Protein AF-A0A1Q3BQG1-F1 (afdb_monomer)

Structure (mmCIF, N/CA/C/O backbo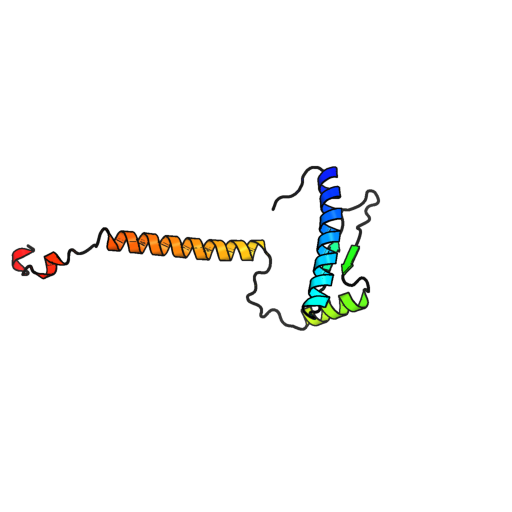ne):
data_AF-A0A1Q3BQG1-F1
#
_entry.id   AF-A0A1Q3BQG1-F1
#
loop_
_atom_site.group_PDB
_atom_site.id
_atom_site.type_symbol
_atom_site.label_atom_id
_atom_site.label_alt_id
_atom_site.label_comp_id
_atom_site.label_asym_id
_atom_site.label_entity_id
_atom_site.label_seq_id
_atom_site.pdbx_PDB_ins_code
_atom_site.Cartn_x
_atom_site.Cartn_y
_atom_site.Cartn_z
_atom_site.occupancy
_atom_site.B_iso_or_equiv
_atom_site.auth_seq_id
_atom_site.auth_comp_id
_atom_site.auth_asym_id
_atom_site.auth_atom_id
_atom_site.pdbx_PDB_model_num
ATOM 1 N N . MET A 1 1 ? 7.891 9.736 -2.753 1.00 81.50 1 MET A N 1
ATOM 2 C CA . MET A 1 1 ? 6.972 9.817 -1.598 1.00 81.50 1 MET A CA 1
ATOM 3 C C . MET A 1 1 ? 7.845 10.090 -0.399 1.00 81.50 1 MET A C 1
ATOM 5 O O . MET A 1 1 ? 8.683 9.252 -0.106 1.00 81.50 1 MET A O 1
ATOM 9 N N . GLU A 1 2 ? 7.704 11.261 0.207 1.00 91.56 2 GLU A N 1
ATOM 10 C CA . GLU A 1 2 ? 8.539 11.713 1.325 1.00 91.56 2 GLU A CA 1
ATOM 11 C C . GLU A 1 2 ? 7.686 11.863 2.588 1.00 91.56 2 GLU A C 1
ATOM 13 O O . GLU A 1 2 ? 6.451 11.940 2.508 1.00 91.56 2 GLU A O 1
ATOM 18 N N . LEU A 1 3 ? 8.336 11.846 3.752 1.00 93.19 3 LEU A N 1
ATOM 19 C CA . LEU A 1 3 ? 7.676 12.053 5.036 1.00 93.19 3 LEU A CA 1
ATOM 20 C C . LEU A 1 3 ? 7.166 13.497 5.126 1.00 93.19 3 LEU A C 1
ATOM 22 O O . LEU A 1 3 ? 7.831 14.432 4.701 1.00 93.19 3 LEU A O 1
ATOM 26 N N . ILE A 1 4 ? 5.971 13.686 5.688 1.00 96.38 4 ILE A N 1
ATOM 27 C CA . ILE A 1 4 ? 5.476 15.029 6.002 1.00 96.38 4 ILE A CA 1
ATOM 28 C C . ILE A 1 4 ? 6.088 15.445 7.341 1.00 96.38 4 ILE A C 1
ATOM 30 O O . ILE A 1 4 ? 5.718 14.893 8.379 1.00 96.38 4 ILE A O 1
ATOM 34 N N . ASP A 1 5 ? 6.995 16.419 7.325 1.00 96.81 5 ASP A N 1
ATOM 35 C CA . ASP A 1 5 ? 7.765 16.809 8.516 1.00 96.81 5 ASP A CA 1
ATOM 36 C C . ASP A 1 5 ? 6.886 17.424 9.605 1.00 96.81 5 ASP A C 1
ATOM 38 O O . ASP A 1 5 ? 6.948 17.048 10.778 1.00 96.81 5 ASP A O 1
ATOM 42 N N . LYS A 1 6 ? 6.005 18.345 9.200 1.00 96.31 6 LYS A N 1
ATOM 43 C CA . LYS A 1 6 ? 5.112 19.055 10.117 1.00 96.31 6 LYS A CA 1
ATOM 44 C C . LYS A 1 6 ? 4.014 18.122 10.622 1.00 96.31 6 LYS A C 1
ATOM 46 O O . LYS A 1 6 ? 3.237 17.566 9.846 1.00 96.31 6 LYS A O 1
ATOM 51 N N . GLU A 1 7 ? 3.889 18.028 11.939 1.00 93.06 7 GLU A N 1
ATOM 52 C CA . GLU A 1 7 ? 2.961 17.110 12.597 1.00 93.06 7 GLU A CA 1
ATOM 53 C C . GLU A 1 7 ? 1.491 17.364 12.234 1.00 93.06 7 GLU A C 1
ATOM 55 O O . GLU A 1 7 ? 0.807 16.457 11.765 1.00 93.06 7 GLU A O 1
ATOM 60 N N . LYS A 1 8 ? 1.001 18.603 12.367 1.00 94.56 8 LYS A N 1
ATOM 61 C CA . LYS A 1 8 ? -0.401 18.949 12.059 1.00 94.56 8 LYS A CA 1
ATOM 62 C C . LYS A 1 8 ? -0.844 18.515 10.645 1.00 94.56 8 LYS A C 1
ATOM 64 O O . LYS A 1 8 ? -1.844 17.796 10.530 1.00 94.56 8 LYS A O 1
ATOM 69 N N . PRO A 1 9 ? -0.141 18.880 9.550 1.00 96.62 9 PRO A N 1
ATOM 70 C CA . PRO A 1 9 ? -0.508 18.409 8.216 1.00 96.62 9 PRO A CA 1
ATOM 71 C C . PRO A 1 9 ? -0.268 16.907 8.029 1.00 96.62 9 PRO A C 1
ATOM 73 O O . PRO A 1 9 ? -1.061 16.268 7.331 1.00 96.62 9 PRO A O 1
ATOM 76 N N . ARG A 1 10 ? 0.747 16.313 8.677 1.00 95.62 10 ARG A N 1
ATOM 77 C CA . ARG A 1 10 ? 0.953 14.855 8.679 1.00 95.62 10 ARG A CA 1
ATOM 78 C C . ARG A 1 10 ? -0.268 14.135 9.253 1.00 95.62 10 ARG A C 1
ATOM 80 O O . ARG A 1 10 ? -0.760 13.201 8.629 1.00 95.62 10 ARG A O 1
ATOM 87 N N . MET A 1 11 ? -0.817 14.618 10.365 1.00 94.06 11 MET A N 1
ATOM 88 C CA . MET A 1 11 ? -1.998 14.060 11.036 1.00 94.06 11 MET A CA 1
ATOM 89 C C . MET A 1 11 ? -3.289 14.229 10.247 1.00 94.06 11 MET A C 1
ATOM 91 O O . MET A 1 11 ? -4.048 13.270 10.096 1.00 94.06 11 MET A O 1
ATOM 95 N N . SER A 1 12 ? -3.518 15.407 9.665 1.00 96.25 12 SER A N 1
ATOM 96 C CA . SER A 1 12 ? -4.662 15.619 8.768 1.00 96.25 12 SER A CA 1
ATOM 97 C C . SER A 1 12 ? -4.602 14.687 7.551 1.00 96.25 12 SER A C 1
ATOM 99 O O . SER A 1 12 ? -5.589 14.039 7.193 1.00 96.25 12 SER A O 1
ATOM 101 N N . THR A 1 13 ? -3.415 14.553 6.953 1.00 96.94 13 THR A N 1
ATOM 102 C CA . THR A 1 13 ? -3.183 13.664 5.808 1.00 96.94 13 THR A CA 1
ATOM 103 C C . THR A 1 13 ? -3.353 12.198 6.203 1.00 96.94 13 THR A C 1
ATOM 105 O O . THR A 1 13 ? -4.018 11.460 5.479 1.00 96.94 13 THR A O 1
ATOM 108 N N . PHE A 1 14 ? -2.806 11.778 7.348 1.00 95.69 14 PHE A N 1
ATOM 109 C CA . PHE A 1 14 ? -2.932 10.416 7.868 1.00 95.69 14 PHE A CA 1
ATOM 110 C C . PHE A 1 14 ? -4.400 10.018 8.017 1.00 95.69 14 PHE A C 1
ATOM 112 O O . PHE A 1 14 ? -4.817 9.032 7.416 1.00 95.69 14 PHE A O 1
ATOM 119 N N . LYS A 1 15 ? -5.212 10.824 8.716 1.00 95.25 15 LYS A N 1
ATOM 120 C CA . LYS A 1 15 ? -6.643 10.538 8.923 1.00 95.25 15 LYS A CA 1
ATOM 121 C C . LYS A 1 15 ? -7.397 10.391 7.596 1.00 95.25 15 LYS A C 1
ATOM 123 O O . LYS A 1 15 ? -8.121 9.413 7.401 1.00 95.25 15 LYS A O 1
ATOM 128 N N . LYS A 1 16 ? -7.178 11.315 6.650 1.00 97.88 16 LYS A N 1
ATOM 129 C CA . LYS A 1 16 ? -7.811 11.279 5.317 1.00 97.88 16 LYS A CA 1
ATOM 130 C C . LYS A 1 16 ? -7.378 10.057 4.502 1.00 97.88 16 LYS A C 1
ATOM 132 O O . LYS A 1 16 ? -8.224 9.355 3.952 1.00 97.88 16 LYS A O 1
ATOM 137 N N . ARG A 1 17 ? -6.071 9.778 4.435 1.00 97.75 17 ARG A N 1
ATOM 138 C CA . ARG A 1 17 ? -5.522 8.647 3.669 1.00 97.75 17 ARG A CA 1
ATOM 139 C C . ARG A 1 17 ? -5.899 7.304 4.276 1.00 97.75 17 ARG A C 1
ATOM 141 O O . ARG A 1 17 ? -6.242 6.405 3.522 1.00 97.75 17 ARG A O 1
ATOM 148 N N . ARG A 1 18 ? -5.898 7.183 5.606 1.00 97.06 18 ARG A N 1
ATOM 149 C CA . ARG A 1 18 ? -6.359 5.991 6.330 1.00 97.06 18 ARG A CA 1
ATOM 150 C C . ARG A 1 18 ? -7.788 5.641 5.935 1.00 97.06 18 ARG A C 1
ATOM 152 O O . ARG A 1 18 ? -8.047 4.525 5.501 1.00 97.06 18 ARG A O 1
ATOM 159 N N . MET A 1 19 ? -8.697 6.611 6.017 1.00 97.38 19 MET A N 1
ATOM 160 C CA . MET A 1 19 ? -10.096 6.412 5.634 1.00 97.38 19 MET A CA 1
ATOM 161 C C . MET A 1 19 ? -10.237 6.034 4.153 1.00 97.38 19 MET A C 1
ATOM 163 O O . MET A 1 19 ? -10.957 5.094 3.822 1.00 97.38 19 MET A O 1
ATOM 167 N N . GLY A 1 20 ? -9.512 6.722 3.266 1.00 98.44 20 GLY A N 1
ATOM 168 C CA . GLY A 1 20 ? -9.494 6.395 1.840 1.00 98.44 20 GLY A CA 1
ATOM 169 C C . GLY A 1 20 ? -8.984 4.978 1.558 1.00 98.44 20 GLY A C 1
ATOM 170 O O . GLY A 1 20 ? -9.590 4.260 0.767 1.00 98.44 20 GLY A O 1
ATOM 171 N N . LEU A 1 21 ? -7.916 4.553 2.236 1.00 97.94 21 LEU A N 1
ATOM 172 C CA . LEU A 1 21 ? -7.325 3.226 2.079 1.00 97.94 21 LEU A CA 1
ATOM 173 C C . LEU A 1 21 ? -8.287 2.120 2.524 1.00 97.94 21 LEU A C 1
ATOM 175 O O . LEU A 1 21 ? -8.486 1.164 1.781 1.00 97.94 21 LEU A O 1
ATOM 179 N N . LEU A 1 22 ? -8.932 2.271 3.684 1.00 98.00 22 LEU A N 1
ATOM 180 C CA . LEU A 1 22 ? -9.921 1.303 4.176 1.00 98.00 22 LEU A CA 1
ATOM 181 C C . LEU A 1 22 ? -11.130 1.207 3.236 1.00 98.00 22 LEU A C 1
ATOM 183 O O . LEU A 1 22 ? -11.597 0.109 2.938 1.00 98.00 22 LEU A O 1
ATOM 187 N N . LYS A 1 23 ? -11.599 2.345 2.702 1.00 98.38 23 LYS A N 1
ATOM 188 C CA . LYS A 1 23 ? -12.670 2.362 1.697 1.00 98.38 23 LYS A CA 1
ATOM 189 C C . LYS A 1 23 ? -12.263 1.589 0.441 1.00 98.38 23 LYS A C 1
ATOM 191 O O . LYS A 1 23 ? -13.031 0.761 -0.035 1.00 98.38 23 LYS A O 1
ATOM 196 N N . LYS A 1 24 ? -11.046 1.815 -0.065 1.00 98.50 24 LYS A N 1
ATOM 197 C CA . LYS A 1 24 ? -10.527 1.111 -1.247 1.00 98.50 24 LYS A CA 1
ATOM 198 C C . LYS A 1 24 ? -10.304 -0.378 -1.011 1.00 98.50 24 LYS A C 1
ATOM 200 O O . LYS A 1 24 ? -10.594 -1.161 -1.906 1.00 98.50 24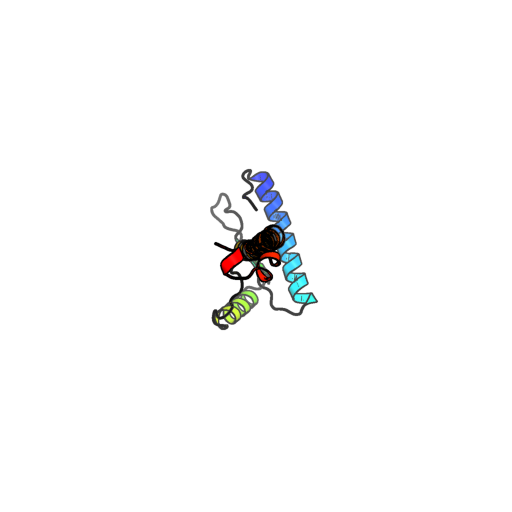 LYS A O 1
ATOM 205 N N . ALA A 1 25 ? -9.862 -0.774 0.179 1.00 98.12 25 ALA A N 1
ATOM 206 C CA . ALA A 1 25 ? -9.751 -2.180 0.554 1.00 98.12 25 ALA A CA 1
ATOM 207 C C . ALA A 1 25 ? -11.119 -2.880 0.534 1.00 98.12 25 ALA A C 1
ATOM 209 O O . ALA A 1 25 ? -11.241 -3.969 -0.021 1.00 98.12 25 ALA A O 1
ATOM 210 N N . LYS A 1 26 ? -12.160 -2.214 1.056 1.00 97.94 26 LYS A N 1
ATOM 211 C CA . LYS A 1 26 ? -13.539 -2.711 0.991 1.00 97.94 26 LYS A CA 1
ATOM 212 C C . LYS A 1 26 ? -14.063 -2.805 -0.438 1.00 97.94 26 LYS A C 1
ATOM 214 O O . LYS A 1 26 ? -14.643 -3.820 -0.800 1.00 97.94 26 LYS A O 1
ATOM 219 N N . GLU A 1 27 ? -13.866 -1.763 -1.242 1.00 98.38 27 GLU A N 1
ATOM 220 C CA . GLU A 1 27 ? -14.259 -1.774 -2.657 1.00 98.38 27 GLU A CA 1
ATOM 221 C C . GLU A 1 27 ? -13.573 -2.919 -3.411 1.00 98.38 27 GLU A C 1
ATOM 223 O O . GLU A 1 27 ? -14.245 -3.645 -4.130 1.00 98.38 27 GLU A O 1
ATOM 228 N N . LEU A 1 28 ? -12.268 -3.125 -3.206 1.00 98.06 28 LEU A N 1
ATOM 229 C CA . LEU A 1 28 ? -11.519 -4.215 -3.832 1.00 98.06 28 LEU A CA 1
ATOM 230 C C . LEU A 1 28 ? -12.063 -5.589 -3.426 1.00 98.06 28 LEU A C 1
ATOM 232 O O . LEU A 1 28 ? -12.279 -6.436 -4.289 1.00 98.06 28 LEU A O 1
ATOM 236 N N . ASN A 1 29 ? -12.313 -5.792 -2.130 1.00 97.31 29 ASN A N 1
ATOM 237 C CA . ASN A 1 29 ? -12.878 -7.038 -1.628 1.00 97.31 29 ASN A CA 1
ATOM 238 C C . ASN A 1 29 ? -14.243 -7.344 -2.255 1.00 97.31 29 ASN A C 1
ATOM 240 O O . ASN A 1 29 ? -14.450 -8.460 -2.712 1.00 97.31 29 ASN A O 1
ATOM 244 N N . VAL A 1 30 ? -15.136 -6.353 -2.324 1.00 97.44 30 VAL A N 1
ATOM 245 C CA . VAL A 1 30 ? -16.503 -6.538 -2.835 1.00 97.44 30 VAL A CA 1
ATOM 246 C C . VAL A 1 30 ? -16.546 -6.657 -4.360 1.00 97.44 30 VAL A C 1
ATOM 248 O O . VAL A 1 30 ? -17.234 -7.522 -4.884 1.00 97.44 30 VAL A O 1
ATOM 251 N N . LEU A 1 31 ? -15.843 -5.786 -5.088 1.00 98.50 31 LEU A N 1
ATOM 252 C CA . LEU A 1 31 ? -15.942 -5.717 -6.551 1.00 98.50 31 LEU A CA 1
ATOM 253 C C . LEU A 1 31 ? -15.224 -6.869 -7.248 1.00 98.50 31 LEU A C 1
ATOM 255 O O . LEU A 1 31 ? -15.622 -7.262 -8.341 1.00 98.50 31 LEU A O 1
ATOM 259 N N . CYS A 1 32 ? -14.143 -7.365 -6.650 1.00 98.19 32 CYS A N 1
ATOM 260 C CA . CYS A 1 32 ? -13.319 -8.403 -7.256 1.00 98.19 32 CYS A CA 1
ATOM 261 C C . CYS A 1 32 ? -13.460 -9.763 -6.568 1.00 98.19 32 CYS A C 1
ATOM 263 O O . CYS A 1 32 ? -12.806 -10.700 -7.013 1.00 98.19 32 CYS A O 1
ATOM 265 N N . ASP A 1 33 ? -14.263 -9.864 -5.504 1.00 96.81 33 ASP A N 1
ATOM 266 C CA . ASP A 1 33 ? -14.412 -11.074 -4.684 1.00 96.81 33 ASP A CA 1
ATOM 267 C C . ASP A 1 33 ? -13.058 -11.649 -4.219 1.00 96.81 33 ASP A C 1
ATOM 269 O O . ASP A 1 33 ? -12.743 -12.831 -4.352 1.00 96.81 33 ASP A O 1
ATOM 273 N N . VAL A 1 34 ? -12.192 -10.763 -3.713 1.00 94.81 34 VAL A N 1
ATOM 274 C CA . VAL A 1 34 ? -10.851 -11.126 -3.230 1.00 94.81 34 VAL A CA 1
ATOM 275 C C . VAL A 1 34 ? -10.698 -10.833 -1.745 1.00 94.81 34 VAL A C 1
ATOM 277 O O . VAL A 1 34 ? -10.957 -9.723 -1.275 1.00 94.81 34 VAL A O 1
ATOM 280 N N . GLU A 1 35 ? -10.208 -11.808 -0.980 1.00 94.31 35 GLU A N 1
ATOM 281 C CA . GLU A 1 35 ? -9.822 -11.595 0.418 1.00 94.31 35 GLU A CA 1
ATOM 282 C C . GLU A 1 35 ? -8.780 -10.475 0.507 1.00 94.31 35 GLU A C 1
ATOM 284 O O . GLU A 1 35 ? -7.686 -10.566 -0.053 1.00 94.31 35 GLU A O 1
ATOM 289 N N . THR A 1 36 ? -9.129 -9.405 1.217 1.00 95.62 36 THR A N 1
ATOM 290 C CA . THR A 1 36 ? -8.281 -8.222 1.358 1.00 95.62 36 THR A CA 1
ATOM 291 C C . THR A 1 36 ? -8.063 -7.939 2.833 1.00 95.62 36 THR A C 1
ATOM 293 O O . THR A 1 36 ? -9.020 -7.872 3.599 1.00 95.62 36 THR A O 1
ATOM 296 N N . CYS A 1 37 ? -6.804 -7.742 3.221 1.00 96.31 37 CYS A N 1
ATOM 297 C CA . CYS A 1 37 ? -6.417 -7.411 4.585 1.00 96.31 37 CYS A CA 1
ATOM 298 C C . CYS A 1 37 ? -5.559 -6.142 4.600 1.00 96.31 37 CYS A C 1
ATOM 300 O O . CYS A 1 37 ? -4.619 -6.014 3.816 1.00 96.31 37 CYS A O 1
ATOM 302 N N . VAL A 1 38 ? -5.865 -5.214 5.505 1.00 97.25 38 VAL A N 1
ATOM 303 C CA . VAL A 1 38 ? -5.080 -4.000 5.758 1.00 97.25 38 VAL A CA 1
ATOM 304 C C . VAL A 1 38 ? -4.863 -3.867 7.259 1.00 97.25 38 VAL A C 1
ATOM 306 O O . VAL A 1 38 ? -5.808 -3.994 8.029 1.00 97.25 38 VAL A O 1
ATOM 309 N N . ILE A 1 39 ? -3.624 -3.592 7.667 1.00 96.50 39 ILE A N 1
ATOM 310 C CA . ILE A 1 39 ? -3.231 -3.375 9.063 1.00 96.50 39 ILE A CA 1
ATOM 311 C C . ILE A 1 39 ? -2.486 -2.044 9.120 1.00 96.50 39 ILE A C 1
ATOM 313 O O . ILE A 1 39 ? -1.506 -1.853 8.400 1.00 96.50 39 ILE A O 1
ATOM 317 N N . ILE A 1 40 ? -2.972 -1.110 9.936 1.00 96.56 40 ILE A N 1
ATOM 318 C CA . ILE A 1 40 ? -2.424 0.242 10.057 1.00 96.56 40 ILE A CA 1
ATOM 319 C C . ILE A 1 40 ? -2.117 0.505 11.524 1.00 96.56 40 ILE A C 1
ATOM 321 O O . ILE A 1 40 ? -3.025 0.547 12.352 1.00 96.56 40 ILE A O 1
ATOM 325 N N . PHE A 1 41 ? -0.841 0.741 11.810 1.00 95.56 41 PHE A N 1
ATOM 326 C CA . PHE A 1 41 ? -0.394 1.306 13.075 1.00 95.56 41 PHE A CA 1
ATOM 327 C C . PHE A 1 41 ? -0.400 2.828 12.949 1.00 95.56 41 PHE A C 1
ATOM 329 O O . PHE A 1 41 ? 0.206 3.395 12.034 1.00 95.56 41 PHE A O 1
ATOM 336 N N . GLY A 1 42 ? -1.159 3.478 13.821 1.00 91.75 42 GLY A N 1
ATOM 337 C CA . GLY A 1 42 ? -1.237 4.922 13.919 1.00 91.75 42 GLY A CA 1
ATOM 338 C C . GLY A 1 42 ? 0.027 5.549 14.510 1.00 91.75 42 GLY A C 1
ATOM 339 O O . GLY A 1 42 ? 0.953 4.848 14.918 1.00 91.75 42 GLY A O 1
ATOM 340 N N . PRO A 1 43 ? 0.084 6.888 14.539 1.00 89.38 43 PRO A N 1
ATOM 341 C CA . PRO A 1 43 ? 1.093 7.600 15.315 1.00 89.38 43 PRO A CA 1
ATOM 342 C C . PRO A 1 43 ? 0.966 7.242 16.801 1.00 89.38 43 PRO A C 1
ATOM 344 O O . PRO A 1 43 ? -0.130 6.941 17.277 1.00 89.38 43 PRO A O 1
ATOM 347 N N . GLN A 1 44 ? 2.082 7.300 17.521 1.00 87.06 44 GLN A N 1
ATOM 348 C CA . GLN A 1 44 ? 2.074 7.165 18.970 1.00 87.06 44 GLN A CA 1
ATOM 349 C C . GLN A 1 44 ? 1.421 8.401 19.598 1.00 87.06 44 GLN A C 1
ATOM 351 O O . GLN A 1 44 ? 1.755 9.533 19.242 1.00 87.06 44 GLN A O 1
ATOM 356 N N . SER A 1 45 ? 0.477 8.167 20.498 1.00 82.75 45 SER A N 1
ATOM 357 C CA . SER A 1 45 ? -0.167 9.188 21.319 1.00 82.75 45 SER A CA 1
ATOM 358 C C . SER A 1 45 ? 0.760 9.649 22.451 1.00 82.75 45 SER A C 1
ATOM 360 O O . SER A 1 45 ? 1.750 8.990 22.765 1.00 82.75 45 SER A O 1
ATOM 362 N N . GLU A 1 46 ? 0.426 10.764 23.105 1.00 82.75 46 GLU A N 1
ATOM 363 C CA . GLU A 1 46 ? 1.201 11.303 24.239 1.00 82.75 46 GLU A CA 1
ATOM 364 C C . GLU A 1 46 ? 1.298 10.323 25.422 1.00 82.75 46 GLU A C 1
ATOM 366 O O . GLU A 1 46 ? 2.298 10.307 26.133 1.00 82.75 46 GLU A O 1
ATOM 371 N N . ASP A 1 47 ? 0.294 9.462 25.596 1.00 87.38 47 ASP A N 1
ATOM 372 C CA . ASP A 1 47 ? 0.259 8.394 26.604 1.00 87.38 47 ASP A CA 1
ATOM 373 C C . ASP A 1 47 ? 1.054 7.136 2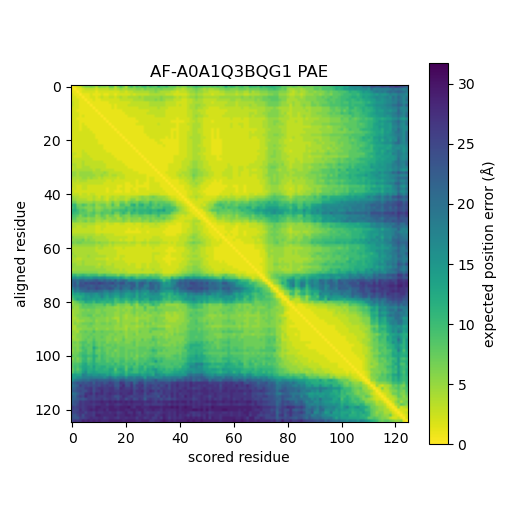6.196 1.00 87.38 47 ASP A C 1
ATOM 375 O O . ASP A 1 47 ? 1.058 6.131 26.907 1.00 87.38 47 ASP A O 1
ATOM 379 N N . GLY A 1 48 ? 1.719 7.167 25.039 1.00 85.69 48 GLY A N 1
ATOM 380 C CA . GLY A 1 48 ? 2.478 6.049 24.492 1.00 85.69 48 GLY A CA 1
ATOM 381 C C . GLY A 1 48 ? 1.635 5.012 23.745 1.00 85.69 48 GLY A C 1
ATOM 382 O O . GLY A 1 48 ? 2.217 4.084 23.174 1.00 85.69 48 GLY A O 1
ATOM 383 N N . SER A 1 49 ? 0.305 5.156 23.699 1.00 89.12 49 SER A N 1
ATOM 384 C CA . SER A 1 49 ? -0.582 4.233 22.984 1.00 89.12 49 SER A CA 1
ATOM 385 C C . SER A 1 49 ? -0.430 4.350 21.462 1.00 89.12 49 SER A C 1
ATOM 387 O O . SER A 1 49 ? -0.145 5.418 20.921 1.00 89.12 49 SER A O 1
ATOM 389 N N . VAL A 1 50 ? -0.621 3.237 20.748 1.00 90.31 50 VAL A N 1
ATOM 390 C CA . VAL A 1 50 ? -0.625 3.194 19.278 1.00 90.31 50 VAL A CA 1
ATOM 391 C C . VAL A 1 50 ? -1.989 2.714 18.812 1.00 90.31 50 VAL A C 1
ATOM 393 O O . VAL A 1 50 ? -2.409 1.601 19.125 1.00 90.31 50 VAL A O 1
ATOM 396 N N . GLU A 1 51 ? -2.681 3.546 18.039 1.00 90.31 51 GLU A N 1
ATOM 397 C CA . GLU A 1 51 ? -3.961 3.172 17.440 1.00 90.31 51 GLU A CA 1
ATOM 398 C C . GLU A 1 51 ? -3.742 2.056 16.407 1.00 90.31 51 GLU A C 1
ATOM 400 O O . GLU A 1 51 ? -3.027 2.244 15.422 1.00 90.31 51 GLU A O 1
ATOM 405 N N . LEU A 1 52 ? -4.370 0.897 16.605 1.00 93.62 52 LEU A N 1
ATOM 406 C CA . LEU A 1 52 ? -4.383 -0.187 15.626 1.00 93.62 52 LEU A CA 1
ATOM 407 C C . LEU A 1 52 ? -5.708 -0.170 14.868 1.00 93.62 52 LEU A C 1
ATOM 409 O O . LEU A 1 52 ? -6.774 -0.317 15.460 1.00 93.62 52 LEU A O 1
ATOM 413 N N . VAL A 1 53 ? -5.636 -0.032 13.546 1.00 95.38 53 VAL A N 1
ATOM 414 C CA . VAL A 1 53 ? -6.809 -0.082 12.671 1.00 95.38 53 VAL A CA 1
ATOM 415 C C . VAL A 1 53 ? -6.632 -1.188 11.647 1.00 95.38 53 VAL A C 1
ATOM 417 O O . VAL A 1 53 ? -5.623 -1.230 10.940 1.00 95.38 53 VAL A O 1
ATOM 420 N N . THR A 1 54 ? -7.630 -2.060 11.535 1.00 97.50 54 THR A N 1
ATOM 421 C CA . THR A 1 54 ? -7.622 -3.169 10.581 1.00 97.50 54 THR A CA 1
ATOM 422 C C . THR A 1 54 ? -8.807 -3.119 9.624 1.00 97.50 54 THR A C 1
ATOM 424 O O . THR A 1 54 ? -9.871 -2.572 9.919 1.00 97.50 54 THR A O 1
ATOM 427 N N . TYR A 1 55 ? -8.610 -3.720 8.457 1.00 97.56 55 TYR A N 1
ATOM 428 C CA . TYR A 1 55 ? -9.677 -4.204 7.596 1.00 97.56 55 TYR A CA 1
ATOM 429 C C . TYR A 1 55 ? -9.394 -5.678 7.280 1.00 97.56 55 TYR A C 1
ATOM 431 O O . TYR A 1 55 ? -8.295 -5.956 6.797 1.00 97.56 55 TYR A O 1
ATOM 439 N N . PRO A 1 56 ? -10.339 -6.606 7.504 1.00 97.00 56 PRO A N 1
ATOM 440 C CA . PRO A 1 56 ? -11.630 -6.408 8.172 1.00 97.00 56 PRO A CA 1
ATOM 441 C C . PRO A 1 56 ? -11.498 -5.941 9.635 1.00 97.00 56 PRO A C 1
ATOM 443 O O . PRO A 1 56 ? -10.408 -5.964 10.208 1.00 97.00 56 PRO A O 1
ATOM 446 N N . VAL A 1 57 ? -12.597 -5.467 10.228 1.00 95.81 57 VAL A N 1
ATOM 447 C CA . VAL A 1 57 ? -12.602 -5.016 11.637 1.00 95.81 57 VAL A CA 1
ATOM 448 C C . VAL A 1 57 ? -12.534 -6.224 12.574 1.00 95.81 57 VAL A C 1
ATOM 450 O O . VAL A 1 57 ? -11.986 -6.158 13.670 1.00 95.81 57 VAL A O 1
ATOM 453 N N . GLU A 1 58 ? -13.070 -7.356 12.132 1.00 95.88 58 GLU A N 1
ATOM 454 C CA . GLU A 1 58 ? -13.105 -8.583 12.899 1.00 95.88 58 GLU A CA 1
ATOM 455 C C . GLU A 1 58 ? -11.731 -9.266 12.908 1.00 95.88 58 GLU A C 1
ATOM 457 O O . GLU A 1 58 ? -11.254 -9.768 11.888 1.00 95.88 58 GLU A O 1
ATOM 462 N N . SER A 1 59 ? -11.119 -9.328 14.094 1.00 94.31 59 SER A N 1
ATOM 463 C CA . SER A 1 59 ? -9.769 -9.872 14.294 1.00 94.31 59 SER A CA 1
ATOM 464 C C . SER A 1 59 ? -9.601 -11.305 13.766 1.00 94.31 59 SER A C 1
ATOM 466 O O . SER A 1 59 ? -8.585 -11.617 13.148 1.00 94.31 59 SER A O 1
ATOM 468 N N . HIS A 1 60 ? -10.615 -12.168 13.912 1.00 96.31 60 HIS A N 1
ATOM 469 C CA . HIS A 1 60 ? -10.550 -13.543 13.398 1.00 96.31 60 HIS A CA 1
ATOM 470 C C . HIS A 1 60 ? -10.374 -13.583 11.871 1.00 96.31 60 HIS A C 1
ATOM 472 O O . HIS A 1 60 ? -9.484 -14.274 11.390 1.00 96.31 60 HIS A O 1
ATOM 478 N N . LYS A 1 61 ? -11.109 -12.753 11.112 1.00 96.12 61 LYS A N 1
ATOM 479 C CA . LYS A 1 61 ? -10.978 -12.679 9.646 1.00 96.12 61 LYS A CA 1
ATOM 480 C C . LYS A 1 61 ? -9.589 -12.212 9.225 1.00 96.12 61 LYS A C 1
ATOM 482 O O . LYS A 1 61 ? -9.025 -12.721 8.262 1.00 96.12 61 LYS A O 1
ATOM 487 N N . VAL A 1 62 ? -9.029 -11.241 9.948 1.00 96.94 62 VAL A N 1
ATOM 488 C CA . VAL A 1 62 ? -7.654 -10.770 9.723 1.00 96.94 62 VAL A CA 1
ATOM 489 C C . VAL A 1 62 ? -6.666 -11.921 9.922 1.00 96.94 62 VAL A C 1
ATOM 491 O O . VAL A 1 62 ? -5.817 -12.161 9.063 1.00 96.94 62 VAL A O 1
ATOM 494 N N . MET A 1 63 ? -6.801 -12.668 11.019 1.00 96.31 63 MET A N 1
ATOM 495 C CA . MET A 1 63 ? -5.937 -13.808 11.323 1.00 96.31 63 MET A CA 1
ATOM 496 C C . MET A 1 63 ? -6.073 -14.942 10.301 1.00 96.31 63 MET A C 1
ATOM 498 O O . MET A 1 63 ? -5.053 -15.489 9.881 1.00 96.31 63 MET A O 1
ATOM 502 N N . ASP A 1 64 ? -7.284 -15.244 9.835 1.00 95.88 64 ASP A N 1
ATOM 503 C CA . ASP A 1 64 ? -7.531 -16.248 8.794 1.00 95.88 64 ASP A CA 1
ATOM 504 C C . ASP A 1 64 ? -6.791 -15.896 7.496 1.00 95.88 64 ASP A C 1
ATOM 506 O O . ASP A 1 64 ? -6.071 -16.728 6.932 1.00 95.88 64 ASP A O 1
ATOM 510 N N . ILE A 1 65 ? -6.880 -14.631 7.062 1.00 95.12 65 ILE A N 1
ATOM 511 C CA . ILE A 1 65 ? -6.178 -14.141 5.867 1.00 95.12 65 ILE A CA 1
ATOM 512 C C . ILE A 1 65 ? -4.656 -14.217 6.060 1.00 95.12 65 ILE A C 1
ATOM 514 O O . ILE A 1 65 ? -3.944 -14.668 5.158 1.00 95.12 65 ILE A O 1
ATOM 518 N N . ILE A 1 66 ? -4.137 -13.820 7.229 1.00 94.38 66 ILE A N 1
ATOM 519 C CA . ILE A 1 66 ? -2.699 -13.895 7.544 1.00 94.38 66 ILE A CA 1
ATOM 520 C C . ILE A 1 66 ? -2.204 -15.343 7.503 1.00 94.38 66 ILE A C 1
ATOM 522 O O . ILE A 1 66 ? -1.157 -15.620 6.913 1.00 94.38 66 ILE A O 1
ATOM 526 N N . ASN A 1 67 ? -2.939 -16.273 8.109 1.00 94.50 67 ASN A N 1
ATOM 527 C CA . ASN A 1 67 ? -2.565 -17.684 8.149 1.00 94.50 67 ASN A CA 1
ATOM 528 C C . ASN A 1 67 ? -2.565 -18.291 6.742 1.00 94.50 67 ASN A C 1
ATOM 530 O O . ASN A 1 67 ? -1.601 -18.954 6.351 1.00 94.50 67 ASN A O 1
ATOM 534 N N . LYS A 1 68 ? -3.581 -17.975 5.933 1.00 92.50 68 LYS A N 1
ATOM 535 C CA . LYS A 1 68 ? -3.651 -18.377 4.523 1.00 92.50 68 LYS A CA 1
ATOM 536 C C . LYS A 1 68 ? -2.517 -17.782 3.687 1.00 92.50 68 LYS A C 1
ATOM 538 O O . LYS A 1 68 ? -2.006 -18.448 2.788 1.00 92.50 68 LYS A O 1
ATOM 543 N N . PHE A 1 69 ? -2.106 -16.546 3.974 1.00 88.25 69 PHE A N 1
ATOM 544 C CA . PHE A 1 69 ? -0.957 -15.917 3.325 1.00 88.25 69 PHE A CA 1
ATOM 545 C C . PHE A 1 69 ? 0.353 -16.625 3.688 1.00 88.25 69 PHE A C 1
ATOM 547 O O . PHE A 1 69 ? 1.113 -16.966 2.788 1.00 88.25 69 PHE A O 1
ATOM 554 N N . LYS A 1 70 ? 0.588 -16.910 4.976 1.00 88.31 70 LYS A N 1
ATOM 555 C CA . LYS A 1 70 ? 1.782 -17.634 5.452 1.00 88.31 70 LYS A CA 1
ATOM 556 C C . LYS A 1 70 ? 1.872 -19.062 4.904 1.00 88.31 70 LYS A C 1
ATOM 558 O O . LYS A 1 70 ? 2.970 -19.526 4.619 1.00 88.31 70 LYS A O 1
ATOM 563 N N . GLY A 1 71 ? 0.736 -19.745 4.741 1.00 86.56 71 GLY A N 1
ATOM 564 C CA . GLY A 1 71 ? 0.679 -21.107 4.197 1.00 86.56 71 GLY A CA 1
ATOM 565 C C . GLY A 1 71 ? 0.984 -21.203 2.697 1.00 86.56 71 GLY A C 1
ATOM 566 O O . GLY A 1 71 ? 1.361 -22.265 2.209 1.00 86.56 71 GLY A O 1
ATOM 567 N N . LYS A 1 72 ? 0.864 -20.099 1.948 1.00 77.06 72 LYS A N 1
ATOM 568 C CA . LYS A 1 72 ? 1.291 -20.018 0.547 1.00 77.06 72 LYS A CA 1
ATOM 569 C C . LYS A 1 72 ? 2.769 -19.625 0.534 1.00 77.06 72 LYS A C 1
ATOM 571 O O . LYS A 1 72 ? 3.078 -18.447 0.670 1.00 77.06 72 LYS A O 1
ATOM 576 N N . GLY A 1 73 ? 3.667 -20.605 0.402 1.00 66.62 73 GLY A N 1
ATOM 577 C CA . GLY A 1 73 ? 5.122 -20.396 0.367 1.00 66.62 73 GLY A CA 1
ATOM 578 C C . GLY A 1 73 ? 5.562 -19.215 -0.516 1.00 66.62 73 GLY A C 1
ATOM 579 O O . GLY A 1 73 ? 4.870 -18.830 -1.461 1.00 66.62 73 GLY A O 1
ATOM 580 N N . THR A 1 74 ? 6.714 -18.618 -0.195 1.00 65.06 74 THR A N 1
ATOM 581 C CA . THR A 1 74 ? 7.239 -17.353 -0.755 1.00 65.06 74 THR A CA 1
ATOM 582 C C . THR A 1 74 ? 7.706 -17.439 -2.217 1.00 65.06 74 THR A C 1
ATOM 584 O O . THR A 1 74 ? 8.712 -16.840 -2.583 1.00 65.06 74 THR A O 1
ATOM 587 N N . ASP A 1 75 ? 6.993 -18.159 -3.079 1.00 58.69 75 ASP A N 1
ATOM 588 C CA . ASP A 1 75 ? 7.383 -18.398 -4.473 1.00 58.69 75 ASP A CA 1
ATOM 589 C C . ASP A 1 75 ? 6.801 -17.360 -5.446 1.00 58.69 75 ASP A C 1
ATOM 591 O O . ASP A 1 75 ? 6.365 -17.650 -6.559 1.00 58.69 75 ASP A O 1
ATOM 595 N N . ARG A 1 76 ? 6.725 -16.097 -5.013 1.00 60.94 76 ARG A N 1
ATOM 596 C CA . ARG A 1 76 ? 6.280 -15.007 -5.885 1.00 60.94 76 ARG A CA 1
ATOM 597 C C . ARG A 1 76 ? 7.451 -14.082 -6.144 1.00 60.94 76 ARG A C 1
ATOM 599 O O . ARG A 1 76 ? 7.830 -13.305 -5.273 1.00 60.94 76 ARG A O 1
ATOM 606 N N . LYS A 1 77 ? 7.954 -14.089 -7.384 1.00 65.25 77 LYS A N 1
ATOM 607 C CA . LYS A 1 77 ? 8.863 -13.073 -7.959 1.00 65.25 77 LYS A CA 1
ATOM 608 C C . LYS A 1 77 ? 8.208 -11.678 -8.067 1.00 65.25 77 LYS A C 1
ATOM 610 O O . LYS A 1 77 ? 8.511 -10.913 -8.979 1.00 65.25 77 LYS A O 1
ATOM 615 N N . LEU A 1 78 ? 7.242 -11.372 -7.203 1.00 64.81 78 LEU A N 1
ATOM 616 C CA . LEU A 1 78 ? 6.525 -10.110 -7.204 1.00 64.81 78 LEU A CA 1
ATOM 617 C C . LEU A 1 78 ? 7.371 -9.068 -6.465 1.00 64.81 78 LEU A C 1
ATOM 619 O O . LEU A 1 78 ? 7.970 -9.402 -5.440 1.00 64.81 78 LEU A O 1
ATOM 623 N N . PRO A 1 79 ? 7.409 -7.815 -6.942 1.00 65.94 79 PRO A N 1
ATOM 624 C CA . PRO A 1 79 ? 8.056 -6.736 -6.211 1.00 65.94 79 PRO A CA 1
ATOM 625 C C . PRO A 1 79 ? 7.508 -6.658 -4.789 1.00 65.94 79 PRO A C 1
ATOM 627 O O . PRO A 1 79 ? 6.293 -6.665 -4.582 1.00 65.94 79 PRO A O 1
ATOM 630 N N . LYS A 1 80 ? 8.409 -6.594 -3.809 1.00 75.19 80 LYS A N 1
ATOM 631 C CA . LYS A 1 80 ? 8.058 -6.648 -2.383 1.00 75.19 80 LYS A CA 1
ATOM 632 C C . LYS A 1 80 ? 7.341 -5.381 -1.933 1.00 75.19 80 LYS A C 1
ATOM 634 O O . LYS A 1 80 ? 6.632 -5.384 -0.932 1.00 75.19 80 LYS A O 1
ATOM 639 N N . ASN A 1 81 ? 7.548 -4.284 -2.657 1.00 82.38 81 ASN A N 1
ATOM 640 C CA . ASN A 1 81 ? 6.911 -3.001 -2.410 1.00 82.38 81 ASN A CA 1
ATOM 641 C C . ASN A 1 81 ? 6.800 -2.167 -3.699 1.00 82.38 81 ASN A C 1
ATOM 643 O O . ASN A 1 81 ? 7.389 -2.478 -4.737 1.00 82.38 81 ASN A O 1
ATOM 647 N N . MET A 1 82 ? 6.044 -1.071 -3.610 1.00 87.38 82 MET A N 1
ATOM 648 C CA . MET A 1 82 ? 5.812 -0.167 -4.739 1.00 87.38 82 MET A CA 1
ATOM 649 C C . MET A 1 82 ? 7.086 0.538 -5.217 1.00 87.38 82 MET A C 1
ATOM 651 O O . MET A 1 82 ? 7.229 0.772 -6.414 1.00 87.38 82 MET A O 1
ATOM 655 N N . SER A 1 83 ? 8.021 0.867 -4.321 1.00 88.31 83 SER A N 1
ATOM 656 C CA . SER A 1 83 ? 9.277 1.527 -4.700 1.00 88.31 83 SER A CA 1
ATOM 657 C C . SER A 1 83 ? 10.129 0.624 -5.589 1.00 88.31 83 SER A C 1
ATOM 659 O O . SER A 1 83 ? 10.596 1.062 -6.638 1.00 88.31 83 SER A O 1
ATOM 661 N N . GLU A 1 84 ? 10.261 -0.651 -5.220 1.00 89.00 84 GLU A N 1
ATOM 662 C CA . GLU A 1 84 ? 10.926 -1.674 -6.027 1.00 89.00 84 GLU A CA 1
ATOM 663 C C . GLU A 1 84 ? 10.202 -1.878 -7.363 1.00 89.00 84 GLU A C 1
ATOM 665 O O . GLU A 1 84 ? 10.845 -1.880 -8.411 1.00 89.00 84 GLU A O 1
ATOM 670 N N . PHE A 1 85 ? 8.865 -1.958 -7.359 1.00 89.94 85 PHE A N 1
ATOM 671 C CA . PHE A 1 85 ? 8.072 -2.054 -8.590 1.00 89.94 85 PHE A CA 1
ATOM 672 C C . PHE A 1 85 ? 8.369 -0.897 -9.558 1.00 89.94 85 PHE A C 1
ATOM 674 O O . PHE A 1 85 ? 8.653 -1.125 -10.738 1.00 89.94 85 PHE A O 1
ATOM 681 N N . PHE A 1 86 ? 8.331 0.348 -9.069 1.00 91.31 86 PHE A N 1
ATOM 682 C CA . PHE A 1 86 ? 8.591 1.525 -9.897 1.00 91.31 86 PHE A CA 1
ATOM 683 C C . PHE A 1 86 ? 10.043 1.593 -10.359 1.00 91.31 86 PHE A C 1
ATOM 685 O O . PHE A 1 86 ? 10.292 1.925 -11.519 1.00 91.31 86 PHE A O 1
ATOM 692 N N . TYR A 1 87 ? 10.990 1.233 -9.492 1.00 91.44 87 TYR A N 1
ATOM 693 C CA . TYR A 1 87 ? 12.404 1.161 -9.841 1.00 91.44 87 TYR A CA 1
ATOM 694 C C . TYR A 1 87 ? 12.652 0.161 -10.976 1.00 91.44 87 TYR A C 1
ATOM 696 O O . TYR A 1 87 ? 13.250 0.519 -11.990 1.00 91.44 87 TYR A O 1
ATOM 704 N N . LEU A 1 88 ? 12.135 -1.067 -10.856 1.00 91.38 88 LEU A N 1
ATOM 705 C CA . LEU A 1 88 ? 12.293 -2.108 -11.875 1.00 91.38 88 LEU A CA 1
ATOM 706 C C . LEU A 1 88 ? 11.674 -1.691 -13.212 1.00 91.38 88 LEU A C 1
ATOM 708 O O . LEU A 1 88 ? 12.262 -1.909 -14.273 1.00 91.38 88 LEU A O 1
ATOM 712 N N . ARG A 1 89 ? 10.501 -1.050 -13.175 1.00 92.00 89 ARG A N 1
ATOM 713 C CA . ARG A 1 89 ? 9.839 -0.557 -14.386 1.00 92.00 89 ARG A CA 1
ATOM 714 C C . ARG A 1 89 ? 10.619 0.582 -15.041 1.00 92.00 89 ARG A C 1
ATOM 716 O O . ARG A 1 89 ? 10.757 0.574 -16.261 1.00 92.00 89 ARG A O 1
ATOM 723 N N . LYS A 1 90 ? 11.149 1.519 -14.248 1.00 96.00 90 LYS A N 1
ATOM 724 C CA . LYS A 1 90 ? 12.014 2.601 -14.734 1.00 96.00 90 LYS A CA 1
ATOM 725 C C . LYS A 1 90 ? 13.265 2.034 -15.402 1.00 96.00 90 LYS A C 1
ATOM 727 O O . LYS A 1 90 ? 13.517 2.341 -16.561 1.00 96.00 90 LYS A O 1
ATOM 732 N N . LYS A 1 91 ? 13.967 1.129 -14.717 1.00 96.25 91 LYS A N 1
ATOM 733 C CA . LYS A 1 91 ? 15.170 0.469 -15.237 1.00 96.25 91 LYS A CA 1
ATOM 734 C C . LYS A 1 91 ? 14.921 -0.193 -16.593 1.00 96.25 91 LYS A C 1
ATOM 736 O O . LYS A 1 91 ? 15.703 -0.011 -17.515 1.00 96.25 91 LYS A O 1
ATOM 741 N N . LYS A 1 92 ? 13.796 -0.900 -16.750 1.00 96.56 92 LYS A N 1
ATOM 742 C CA . LYS A 1 92 ? 13.434 -1.541 -18.025 1.00 96.56 92 LYS A CA 1
ATOM 743 C C . LYS A 1 92 ? 13.303 -0.538 -19.177 1.00 96.56 92 LYS A C 1
ATOM 745 O O . LYS A 1 92 ? 13.711 -0.847 -20.294 1.00 96.56 92 LYS A O 1
ATOM 750 N N . VAL A 1 93 ? 12.722 0.632 -18.920 1.00 97.81 93 VAL A N 1
ATOM 751 C CA . VAL A 1 93 ? 12.599 1.700 -19.924 1.00 97.81 93 VAL A CA 1
ATOM 752 C C . VAL A 1 93 ? 13.971 2.303 -20.230 1.00 97.81 93 VAL A C 1
ATOM 754 O O . VAL A 1 93 ? 14.314 2.457 -21.400 1.00 97.81 93 VAL A O 1
ATOM 757 N N . ASP A 1 94 ? 14.783 2.568 -19.207 1.00 98.12 94 ASP A N 1
ATOM 758 C CA . ASP A 1 94 ? 16.136 3.110 -19.373 1.00 98.12 94 ASP A CA 1
ATOM 759 C C . ASP A 1 94 ? 17.029 2.165 -20.205 1.00 98.12 94 ASP A C 1
ATOM 761 O O . ASP A 1 94 ? 17.714 2.608 -21.130 1.00 98.12 94 ASP A O 1
ATOM 765 N N . ASP A 1 95 ? 16.949 0.852 -19.966 1.00 97.88 95 ASP A N 1
ATOM 766 C CA . ASP A 1 95 ? 17.667 -0.170 -20.739 1.00 97.88 95 ASP A CA 1
ATOM 767 C C . ASP A 1 95 ? 17.226 -0.190 -22.215 1.00 97.88 95 ASP A C 1
ATOM 769 O O . ASP A 1 95 ? 18.049 -0.353 -23.121 1.00 97.88 95 ASP A O 1
ATOM 773 N N . GLN A 1 96 ? 15.926 -0.015 -22.484 1.00 97.88 96 GLN A N 1
ATOM 774 C CA . GLN A 1 96 ? 15.405 0.083 -23.852 1.00 97.88 96 GLN A CA 1
ATOM 775 C C . GLN A 1 96 ? 15.909 1.348 -24.554 1.00 97.88 96 GLN A C 1
ATOM 777 O O . GLN A 1 96 ? 16.332 1.277 -25.708 1.00 97.88 96 GLN A O 1
ATOM 782 N N . ILE A 1 97 ? 15.933 2.484 -23.854 1.00 98.44 97 ILE A N 1
ATOM 783 C CA . ILE A 1 97 ? 16.481 3.741 -24.375 1.00 98.44 97 ILE A CA 1
ATOM 784 C C . ILE A 1 97 ? 17.967 3.580 -24.710 1.00 98.44 97 ILE A C 1
ATOM 786 O O . ILE A 1 97 ? 18.402 4.004 -25.781 1.00 98.44 97 ILE A O 1
ATOM 790 N N . ALA A 1 98 ? 18.752 2.947 -23.834 1.00 97.88 98 ALA A N 1
ATOM 791 C CA . ALA A 1 98 ? 20.175 2.715 -24.067 1.00 97.88 98 ALA A CA 1
ATOM 792 C C . ALA A 1 98 ? 20.422 1.835 -25.304 1.00 97.88 98 ALA A C 1
ATOM 794 O O . ALA A 1 98 ? 21.258 2.174 -26.145 1.00 97.88 98 ALA A O 1
ATOM 795 N N . LYS A 1 99 ? 19.650 0.750 -25.463 1.00 97.69 99 LYS A N 1
ATOM 796 C CA . LYS A 1 99 ? 19.712 -0.122 -26.649 1.00 97.69 99 LYS A CA 1
ATOM 797 C C . LYS A 1 99 ? 19.363 0.626 -27.932 1.00 97.69 99 LYS A C 1
ATOM 799 O O . LYS A 1 99 ? 20.099 0.519 -28.908 1.00 97.69 99 LYS A O 1
ATOM 804 N N . LEU A 1 100 ? 18.289 1.417 -27.921 1.00 97.38 100 LEU A N 1
ATOM 805 C 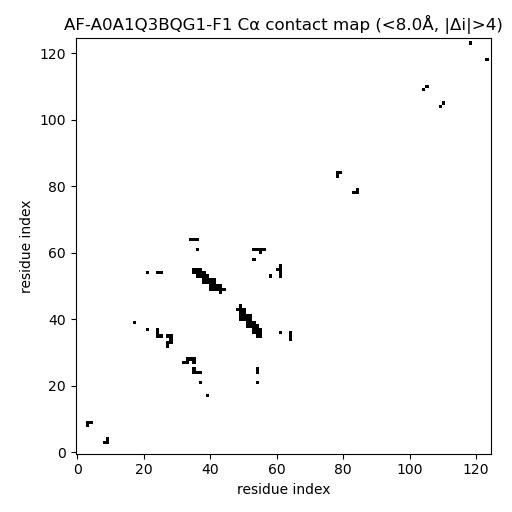CA . LEU A 1 100 ? 17.886 2.213 -29.082 1.00 97.38 100 LEU A CA 1
ATOM 806 C C . LEU A 1 100 ? 18.934 3.268 -29.442 1.00 97.38 100 LEU A C 1
ATOM 808 O O . LEU A 1 100 ? 19.241 3.441 -30.616 1.00 97.38 100 LEU A O 1
ATOM 812 N N . ARG A 1 101 ? 19.531 3.944 -28.454 1.00 96.19 101 ARG A N 1
ATOM 813 C CA . ARG A 1 101 ? 20.625 4.901 -28.694 1.00 96.19 101 ARG A CA 1
ATOM 814 C C . ARG A 1 101 ? 21.843 4.230 -29.323 1.00 96.19 101 ARG A C 1
ATOM 816 O O . ARG A 1 101 ? 22.433 4.805 -30.234 1.00 96.19 101 ARG A O 1
ATOM 823 N N . LYS A 1 102 ? 22.198 3.026 -28.865 1.00 95.12 102 LYS A N 1
ATOM 824 C CA . LYS A 1 102 ? 23.293 2.237 -29.441 1.00 95.12 102 LYS A CA 1
ATOM 825 C C . LYS A 1 102 ? 22.996 1.852 -30.895 1.00 95.12 102 LYS A C 1
ATOM 827 O O . LYS A 1 102 ? 23.790 2.189 -31.765 1.00 95.12 102 LYS A O 1
ATOM 832 N N . ALA A 1 103 ? 21.831 1.262 -31.159 1.00 94.00 103 ALA A N 1
ATOM 833 C CA . ALA A 1 103 ? 21.427 0.865 -32.509 1.00 94.00 103 ALA A CA 1
ATOM 834 C C . ALA A 1 103 ? 21.334 2.064 -33.472 1.00 94.00 103 ALA A C 1
ATOM 836 O O . ALA A 1 103 ? 21.778 1.989 -34.611 1.00 94.00 103 ALA A O 1
ATOM 837 N N . ASN A 1 104 ? 20.812 3.204 -33.008 1.00 94.44 104 ASN A N 1
ATOM 838 C CA . ASN A 1 104 ? 20.734 4.423 -33.816 1.00 94.44 104 ASN A CA 1
ATOM 839 C C . ASN A 1 104 ? 22.134 4.988 -34.134 1.00 94.44 104 ASN A C 1
ATOM 841 O O . ASN A 1 104 ? 22.384 5.453 -35.243 1.00 94.44 104 ASN A O 1
ATOM 845 N N . LYS A 1 105 ? 23.082 4.900 -33.187 1.00 92.19 105 LYS A N 1
ATOM 846 C CA . LYS A 1 105 ? 24.483 5.271 -33.432 1.00 92.19 105 LYS A CA 1
ATOM 847 C C . LYS A 1 105 ? 25.129 4.364 -34.483 1.00 92.19 105 LYS A C 1
ATOM 849 O O . LYS A 1 105 ? 25.779 4.885 -35.379 1.00 92.19 105 LYS A O 1
ATOM 854 N N . GLU A 1 106 ? 24.934 3.052 -34.381 1.00 90.12 106 GLU A N 1
ATOM 855 C CA . GLU A 1 106 ? 25.464 2.063 -35.333 1.00 90.12 106 GLU A CA 1
ATOM 856 C C . GLU A 1 106 ? 24.868 2.236 -36.737 1.00 90.12 106 GLU A C 1
ATOM 858 O O . GLU A 1 106 ? 25.597 2.172 -37.719 1.00 90.12 106 GLU A O 1
ATOM 863 N N . ALA A 1 107 ? 23.570 2.538 -36.844 1.00 88.69 107 ALA A N 1
ATOM 864 C CA . ALA A 1 107 ? 22.921 2.800 -38.128 1.00 88.69 107 ALA A CA 1
ATOM 865 C C . ALA A 1 107 ? 23.394 4.109 -38.783 1.00 88.69 107 ALA A C 1
ATOM 867 O O . ALA A 1 107 ? 23.512 4.188 -40.003 1.00 88.69 107 ALA A O 1
ATOM 868 N N . ARG A 1 108 ? 23.654 5.153 -37.983 1.00 87.12 108 ARG A N 1
ATOM 869 C CA . ARG A 1 108 ? 24.100 6.462 -38.487 1.00 87.12 108 ARG A CA 1
ATOM 870 C C . ARG A 1 108 ? 25.591 6.497 -38.820 1.00 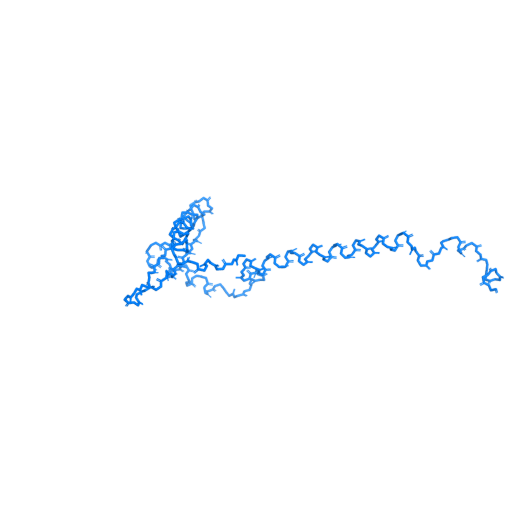87.12 108 ARG A C 1
ATOM 872 O O . ARG A 1 108 ? 25.994 7.237 -39.712 1.00 87.12 108 ARG A O 1
ATOM 879 N N . PHE A 1 109 ? 26.396 5.741 -38.081 1.00 86.19 109 PHE A N 1
ATOM 880 C CA . PHE A 1 109 ? 27.846 5.673 -38.232 1.00 86.19 109 PHE A CA 1
ATOM 881 C C . PHE A 1 109 ? 28.284 4.203 -38.244 1.00 86.19 109 PHE A C 1
ATOM 883 O O . PHE A 1 109 ? 28.803 3.713 -37.234 1.00 86.19 109 PHE A O 1
ATOM 890 N N . PRO A 1 110 ? 28.036 3.480 -39.349 1.00 79.88 110 PRO A N 1
ATOM 891 C CA . PRO A 1 110 ? 28.437 2.087 -39.453 1.00 79.88 110 PRO A CA 1
ATOM 892 C C . PRO A 1 110 ? 29.966 1.975 -39.420 1.00 79.88 110 PRO A C 1
ATOM 894 O O . PRO A 1 110 ? 30.682 2.801 -39.982 1.00 79.88 110 PRO A O 1
ATOM 897 N N . SER A 1 111 ? 30.474 0.955 -38.726 1.00 75.56 111 SER A N 1
ATOM 898 C CA . SER A 1 111 ? 31.917 0.697 -38.598 1.00 75.56 111 SER A CA 1
ATOM 899 C C . SER A 1 111 ? 32.561 0.177 -39.886 1.00 75.56 111 SER A C 1
ATOM 901 O O . SER A 1 111 ? 33.783 0.137 -39.980 1.00 75.56 111 SER A O 1
ATOM 903 N N . TRP A 1 112 ? 31.743 -0.241 -40.850 1.00 75.94 112 TRP A N 1
ATOM 904 C CA . TRP A 1 112 ? 32.140 -0.700 -42.172 1.00 75.94 112 TRP A CA 1
ATOM 905 C C . TRP A 1 112 ? 31.295 0.036 -43.204 1.00 75.94 112 TRP A C 1
ATOM 907 O O . TRP A 1 112 ? 30.073 0.118 -43.065 1.00 75.94 112 TRP A O 1
ATOM 917 N N . ASP A 1 113 ? 31.944 0.590 -44.219 1.00 75.56 113 ASP A N 1
ATOM 918 C CA . ASP A 1 113 ? 31.244 1.145 -45.365 1.00 75.56 113 ASP A CA 1
ATOM 919 C C . ASP A 1 113 ? 31.041 0.020 -46.373 1.00 75.56 113 ASP A C 1
ATOM 921 O O . ASP A 1 113 ? 32.010 -0.531 -46.884 1.00 75.56 113 ASP A O 1
ATOM 925 N N . THR A 1 114 ? 29.795 -0.320 -46.686 1.00 73.00 114 THR A N 1
ATOM 926 C CA . THR A 1 114 ? 29.480 -1.359 -47.678 1.00 73.00 114 THR A CA 1
ATOM 927 C C . THR A 1 114 ? 30.015 -1.033 -49.074 1.00 73.00 114 THR A C 1
ATOM 929 O O . THR A 1 114 ? 30.121 -1.914 -49.918 1.00 73.00 114 THR A O 1
ATOM 932 N N . ARG A 1 115 ? 30.397 0.223 -49.352 1.00 69.81 115 ARG A N 1
ATOM 933 C CA . ARG A 1 115 ? 31.127 0.567 -50.584 1.00 69.81 115 ARG A CA 1
ATOM 934 C C . ARG A 1 115 ? 32.519 -0.066 -50.624 1.00 69.81 115 ARG A C 1
ATOM 936 O O . ARG A 1 115 ? 33.027 -0.302 -51.715 1.00 69.81 115 ARG A O 1
ATOM 943 N N . CYS A 1 116 ? 33.109 -0.371 -49.468 1.00 71.38 116 CYS A N 1
ATOM 944 C CA . CYS A 1 116 ? 34.390 -1.059 -49.385 1.00 71.38 116 CYS A CA 1
ATOM 945 C C . CYS A 1 116 ? 34.314 -2.535 -49.800 1.00 71.38 116 CYS A C 1
ATOM 947 O O . CYS A 1 116 ? 35.342 -3.100 -50.153 1.00 71.38 116 CYS A O 1
ATOM 949 N N . ASP A 1 117 ? 33.118 -3.136 -49.844 1.00 74.88 117 ASP A N 1
ATOM 950 C CA . ASP A 1 117 ? 32.924 -4.517 -50.316 1.00 74.88 117 ASP A CA 1
ATOM 9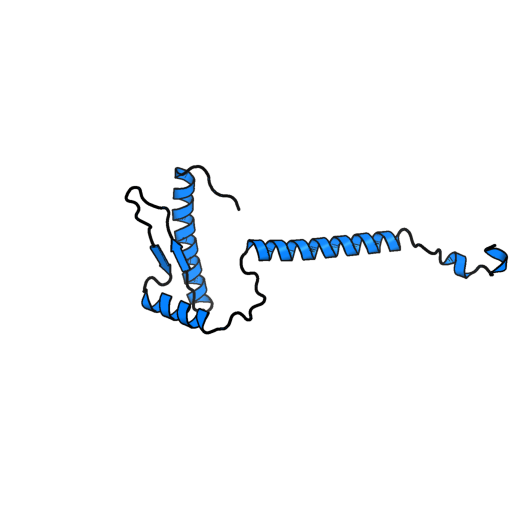51 C C . ASP A 1 117 ? 33.196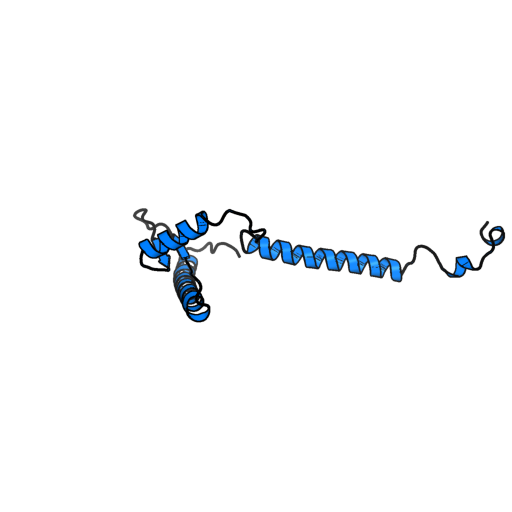 -4.680 -51.823 1.00 74.88 117 ASP A C 1
ATOM 953 O O . ASP A 1 117 ? 33.395 -5.793 -52.304 1.00 74.88 117 ASP A O 1
ATOM 957 N N . ALA A 1 118 ? 33.199 -3.578 -52.582 1.00 76.06 118 ALA A N 1
ATOM 958 C CA . ALA A 1 118 ? 33.445 -3.584 -54.023 1.00 76.06 118 ALA A CA 1
ATOM 959 C C . ALA A 1 118 ? 34.933 -3.462 -54.399 1.00 76.06 118 ALA A C 1
ATOM 961 O O . ALA A 1 118 ? 35.271 -3.606 -55.575 1.00 76.06 118 ALA A O 1
ATOM 962 N N . PHE A 1 119 ? 35.816 -3.183 -53.436 1.00 72.44 119 PHE A N 1
ATOM 963 C CA . PHE A 1 119 ? 37.250 -3.067 -53.688 1.00 72.44 119 PHE A CA 1
ATOM 964 C C . PHE A 1 119 ? 37.927 -4.439 -53.602 1.00 72.44 119 PHE A C 1
ATOM 966 O O . PHE A 1 119 ? 37.699 -5.208 -52.668 1.00 72.44 119 PHE A O 1
ATOM 973 N N . SER A 1 120 ? 38.785 -4.755 -54.575 1.00 70.56 120 SER A N 1
ATOM 974 C CA . SER A 1 120 ? 39.674 -5.917 -54.479 1.00 70.56 120 SER A CA 1
ATOM 975 C C . SER A 1 120 ? 40.750 -5.678 -53.413 1.00 70.56 120 SER A C 1
ATOM 977 O O . SER A 1 120 ? 41.044 -4.537 -53.065 1.00 70.56 120 SER A O 1
ATOM 979 N N . PHE A 1 121 ? 41.373 -6.745 -52.905 1.00 71.38 121 PHE A N 1
ATOM 980 C CA . PHE A 1 121 ? 42.416 -6.657 -51.869 1.00 71.38 121 PHE A CA 1
ATOM 981 C C . PHE A 1 121 ? 43.550 -5.678 -52.238 1.00 71.38 121 PHE A C 1
ATOM 983 O O . PHE A 1 121 ? 44.011 -4.921 -51.389 1.00 71.38 121 PHE A O 1
ATOM 990 N N . ASP A 1 122 ? 43.916 -5.618 -53.521 1.00 75.38 122 ASP A N 1
ATOM 991 C CA . ASP A 1 122 ? 44.944 -4.707 -54.047 1.00 75.38 122 ASP A CA 1
ATOM 992 C C . ASP A 1 122 ? 44.529 -3.224 -54.073 1.00 75.38 122 ASP A C 1
ATOM 994 O O . ASP A 1 122 ? 45.370 -2.359 -54.275 1.00 75.38 122 ASP A O 1
ATOM 998 N N . GLN A 1 123 ? 43.241 -2.913 -53.898 1.00 69.38 123 GLN A N 1
ATOM 999 C CA . GLN A 1 123 ? 42.719 -1.540 -53.835 1.00 69.38 123 GLN A CA 1
ATOM 1000 C C . GLN A 1 123 ? 42.531 -1.035 -52.396 1.00 69.38 123 GLN A C 1
ATOM 1002 O O . GLN A 1 123 ? 42.166 0.123 -52.199 1.00 69.38 123 GLN A O 1
ATOM 1007 N N . LEU A 1 124 ? 42.747 -1.899 -51.399 1.00 63.84 124 LEU A N 1
ATOM 1008 C CA . LEU A 1 124 ? 42.576 -1.599 -49.973 1.00 63.84 124 LEU A CA 1
ATOM 1009 C C . LEU A 1 124 ? 43.912 -1.419 -49.221 1.00 63.84 124 LEU A C 1
ATOM 1011 O O . LEU A 1 124 ? 43.879 -1.047 -48.048 1.00 63.84 124 LEU A O 1
ATOM 1015 N N . ASN A 1 125 ? 45.051 -1.662 -49.884 1.00 52.94 125 ASN A N 1
ATOM 1016 C CA . ASN A 1 125 ? 46.425 -1.445 -49.397 1.00 52.94 125 ASN A CA 1
ATOM 1017 C C . ASN A 1 125 ? 47.122 -0.337 -50.193 1.00 52.94 125 ASN A C 1
ATOM 1019 O O . ASN A 1 125 ? 48.038 0.292 -49.618 1.00 52.94 125 ASN A O 1
#

InterPro domains:
  IPR002100 Transcription factor, MADS-box [PF00319] (4-44)
  IPR002100 Transcription factor, MADS-box [PR00404] (16-31)
  IPR002100 Transcription factor, MADS-box [PR00404] (31-5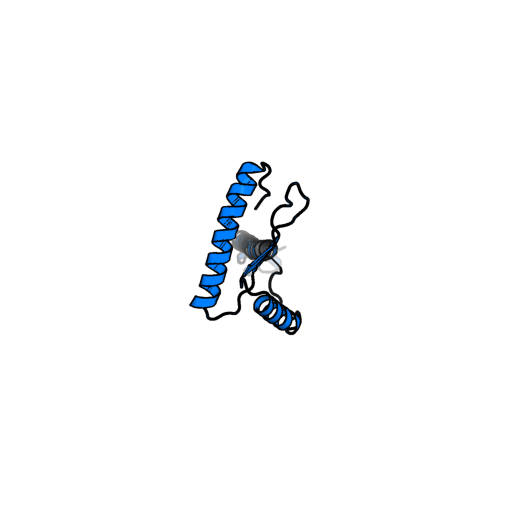2)
  IPR002100 Transcription factor, MADS-box [PS50066] (1-46)
  IPR002100 Transcription factor, MADS-box [SM00432] (1-56)
  IPR036879 Transcription factor, MADS-box superfamily [G3DSA:3.40.1810.10] (6-108)
  IPR036879 Transcription factor, MADS-box superfamily [SSF55455] (1-80)

Solvent-accessible surface area (backbone atoms only — not comparable to full-atom values): 7664 Å² total; per-residue (Å²): 140,79,84,64,82,57,62,71,65,36,51,55,48,46,57,53,49,52,54,52,50,54,52,50,46,50,49,47,25,67,77,67,73,39,96,57,76,48,81,44,79,48,71,70,44,96,87,67,48,63,51,77,49,52,36,50,79,52,65,66,62,39,50,53,52,51,52,56,50,68,70,52,69,91,84,62,97,59,65,93,42,70,68,54,42,52,49,56,54,49,50,54,51,53,54,50,52,53,52,51,53,51,53,52,48,44,73,76,56,54,96,65,62,75,74,60,74,76,52,54,77,85,75,77,112

pLDDT: mean 89.23, std 10.76, range [52.94, 98.5]

Radius of gyration: 28.09 Å; Cα contacts (8 Å, |Δi|>4): 63; chains: 1; bounding box: 63×40×81 Å

Secondary structure (DSSP, 8-state):
-----SHHHHHHHHHHHHHHHHHHHHHHHHHHT----EEEEEEEPTTS-EEEEEESSSHHHHHHHHHHHHHS-S-----SSHHHHHHHHHHHHHHHHHHHHHHHHHHHS-SS-GGGGGS-GGG--

Sequence (125 aa):
MELIDKEKPRMSTFKKRRMGLLKKAKELNVLCDVETCVIIFGPQSEDGSVELVTYPVESHKVMDIINKFKGKGTDRKLPKNMSEFFYLRKKKVDDQIAKLRKANKEARFPSWDTRCDAFSFDQLN

Foldseek 3Di:
DDQDPDPVVNVVCCVVVVVVVLVVQVCCCVVVVDLGKDWDWADQDPVRDIDIDMPVNDPVSNVVVVVVVVVPPPPDPDQPDPVSVVVVVVVVVVVVVVVVVVVVCCVVDPPDDVVCVPDDPVRVD

Nearest PDB structures (foldseek):
  8k4l-assembly1_B  TM=7.148E-01  e=8.445E-01  Homo sapiens
  7m3g-assembly1_B  TM=2.196E-01  e=6.281E+00  Homo sapiens

Mean predicted aligned error: 9.17 Å

Organism: Cephalotus follicularis (NCBI:txid3775)

=== Feature glossary ===
The features interleaved in this record are:

— What the protein is —

Sequence gives the chain of amino acids in standard one-letter code (A=alanine, C=cysteine, …, Y=tyrosine), read N→C. It is the only feature that is directly encoded by the gene; all structural features are derived from the folded form of this sequence.

Database cross-references. InterPro integrates a dozen domain/family signature databases into unified entries with residue-range hits. GO terms attach function/process/location labels with evidence codes. CATH codes position the fold in a four-level structural taxonomy. Organism is the NCBI-taxonomy species name.

— Where its atoms are —

Atomic coordinates in PDBx/mmCIF format — the same representation the Protein Data Bank distributes. Each line of the _atom_site loop places one backbone atom in Cartesian space (units: ångströms, origin: arbitrary).

The six renders are orthographic views along the three Cartesian axes in both directions. Representation (cartoon, sticks, or surface) and color scheme (sequence-rainbow or by-chain) vary across proteins so the training set covers all the common visualization conventions.

— Local backbone conformation —

Eight-state secondary structure (DSSP): H is the canonical α-helix, G the tighter 3₁₀-helix, I the wider π-helix; E/B are β-structure, T and S are turns and bends, and '-' is everything else. DSSP derives these from the pattern of main-chain N–H···O=C hydrogen bonds, not from the sequence.

P-SEA three-state annotation labels each residue as helix, strand, or coil based purely on the geometry of the Cα trace. It serves as a fallback when the full backbone (and thus DSSP) is unavailable.

The φ/ψ torsion pair specifies the backbone conformation at each residue. φ rotates about the N–Cα bond, ψ about the Cα–C bond. Steric clashes forbid most of the (φ, ψ) plane — the allowed regions (α-helix basin, β-sheet basin, left-handed helix) are the Ramachandran-allowed regions.

— Global shape and packing —

The geometric summary reports three shape descriptors. Rg (radius of gyration) measures how spread out the Cα atoms are about their centre of mass; compact globular proteins have small Rg, elongated or unfolded ones large. Cα contacts (<8 Å, |i−j|>4) count long-range residue pairs in spatial proximity — high for tightly packed folds, near zero for rods or random coil. The bounding-box extents give the protein's footprint along x, y, z in Å.

Solvent-accessible surface area (SASA) is the area in Å² traced out by the centre of a 1.4 Å probe sphere (a water molecule) rolled over the protein's van der Waals surface (Shrake–Rupley / Lee–Richards construction). Buried residues have near-zero SASA; fully exposed residues can exceed 200 Å². The total SASA scales roughly with the number of surface residues.

The contact map is a binary N×N matrix image: pixel (i, j) is dark where Cα_i and Cα_j are within 8 Å and |i−j|>4. Because the |i−j|>4 filter removes local helical contacts, off-diagonal stripes parallel to the main diagonal indicate parallel β-sheets; stripes perpendicular to it indicate antiparallel β-sheets. The Ramachandran plot scatters every residue's (φ, ψ) pair against the sterically allowed regions. The PAE heatmap renders the predicted-aligned-error matrix.

— Structural neighborhood —

3Di is Foldseek's structural alphabet. Each residue is assigned one of twenty discrete states based on how its Cα sits relative to its spatial (not sequential) neighbors. Aligning 3Di strings finds structural homologs roughly as well as full 3D superposition, but orders of magnitude faster.

Nearest PDB neighbors are the top structural matches found by Foldseek when searching this structure against the entire Protein Data Bank. Each hit reports a TM-score (0 to 1; >0.5 almost always implies the same fold) and an E-value. These are *structural* homologs — they may share no detectable sequence similarity.

— Confidence and disorder —

For AlphaFold models, the B-factor field carries pLDDT — the model's own estimate of local accuracy on a 0–100 scale. Regions with pLDDT<50 should be treated as essentially unmodeled; they often correspond to intrinsically disordered segments.

Crystallographic B-factors measure how much each atom's electron density is smeared out, in Å². They rise in mobile loops and surface residues and fall in the buried interior. In AlphaFold models this column is repurposed to hold pLDDT instead.

Predicted aligned error is AlphaFold's pairwise confidence. Unlike pLDDT (per-residue), PAE is per-residue-pair and captures whether two parts of th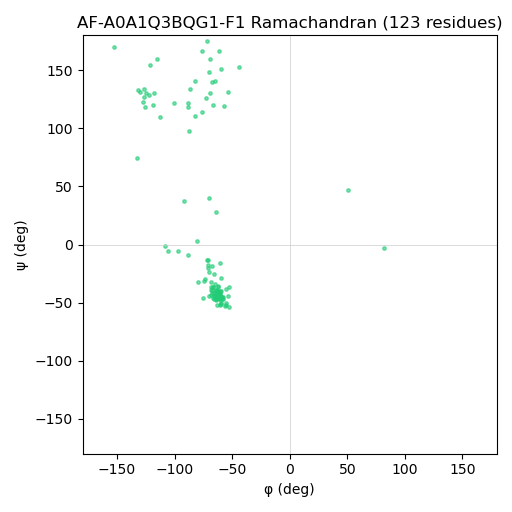e structure are correctly placed relative to each other. Units are ångströms of expected positional error.